Protein AF-A0AAP8QGU4-F1 (afdb_monomer)

Solvent-accessible surface area (backbone atoms only — not comparable to full-atom values): 4302 Å² total; per-residue (Å²): 110,79,34,47,27,38,32,33,26,79,33,63,35,67,39,79,58,93,89,40,79,39,77,38,38,63,53,73,39,75,48,65,33,39,40,36,43,44,97,88,71,46,85,70,48,3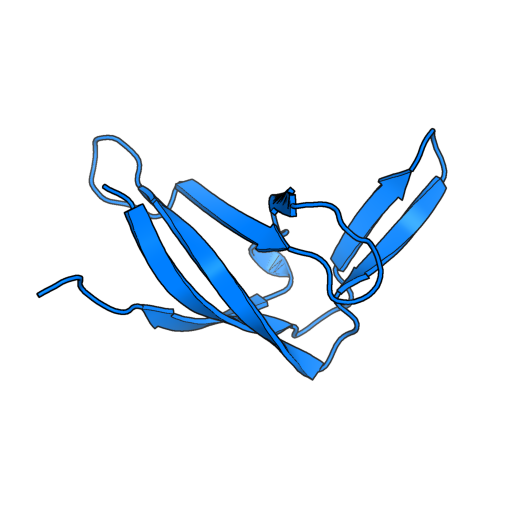7,36,32,62,3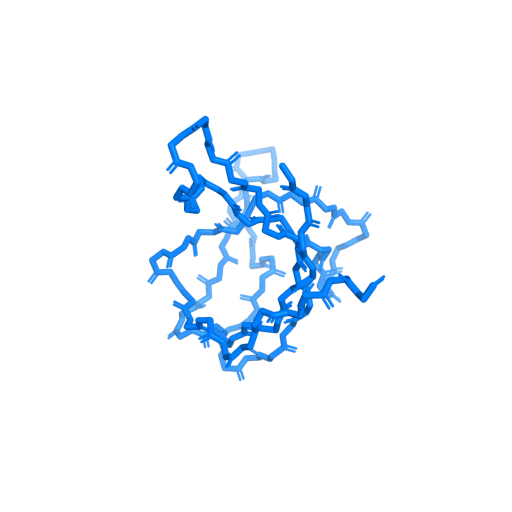3,89,78,45,105,49,71,47,79,53,64,69,91,30,44,45,82,76,45,73,50,76,84,129

Sequence (73 aa):
MKKACAFKTIQNIYWDNWGRYVVAFPNGGVYIGTVHYNDSGEIQAITARSPIYDVKDDVDMECIEILEIKEEL

pLDDT: mean 94.12, std 8.8, range [46.81, 98.56]

Radius of gyration: 12.31 Å; Cα contacts (8 Å, |Δi|>4): 154; chains: 1; bounding box: 31×20×30 Å

Organism: Brevibacillus laterosporus (NCBI:txid1465)

Mean predicted aligned error: 3.2 Å

Secondary structure (DSSP, 8-state):
-EEEEEEEESS-EEEEETTEEEEEE-TT-EEEEEEEE-TTSSEEEEEEE-SSSS-EEE--GGGEEEEEEEPP-

Foldseek 3Di:
DKWKFKKAFQQFWWDDDPNDTDRQEHHGDIFIWIFDADPVRHTPWIWGQGPVDRDIDTTDPVRIDTDDTDDDD

Structure (mmCIF, N/CA/C/O backbone):
data_AF-A0AAP8QGU4-F1
#
_entry.id   AF-A0AAP8QGU4-F1
#
loop_
_atom_site.group_PDB
_atom_site.id
_atom_site.type_symbol
_atom_site.label_atom_id
_atom_site.label_alt_id
_atom_site.label_comp_id
_atom_site.label_asym_id
_atom_site.label_entity_id
_atom_site.label_seq_id
_atom_site.pdbx_PDB_ins_code
_atom_site.Cartn_x
_atom_site.Cartn_y
_atom_site.Cartn_z
_atom_site.occupancy
_atom_site.B_iso_or_equiv
_atom_site.auth_seq_id
_atom_site.auth_comp_id
_atom_site.auth_asym_id
_atom_site.auth_atom_id
_atom_site.pdbx_PDB_model_num
ATOM 1 N N . MET A 1 1 ? -0.586 1.462 18.187 1.00 66.75 1 MET A N 1
ATOM 2 C CA . MET A 1 1 ? -1.290 0.207 17.815 1.00 66.75 1 MET A CA 1
ATOM 3 C C . MET A 1 1 ? -0.893 -0.162 16.391 1.00 66.75 1 MET A C 1
ATOM 5 O O . MET A 1 1 ? -0.631 0.755 15.624 1.00 66.75 1 MET A O 1
ATOM 9 N N . LYS A 1 2 ? -0.796 -1.449 16.038 1.00 80.88 2 LYS A N 1
ATOM 10 C CA . LYS A 1 2 ? -0.548 -1.887 14.654 1.00 80.88 2 LYS A CA 1
ATOM 11 C C . LYS 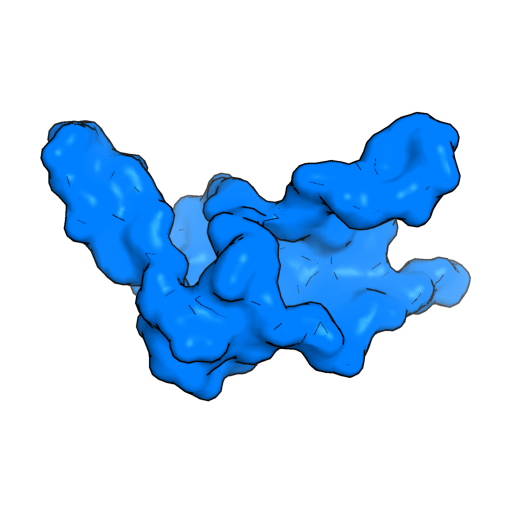A 1 2 ? -1.758 -2.680 14.185 1.00 80.88 2 LYS A C 1
ATOM 13 O O . LYS A 1 2 ? -2.241 -3.516 14.934 1.00 80.88 2 LYS A O 1
ATOM 18 N N . LYS A 1 3 ? -2.249 -2.390 12.984 1.00 92.38 3 LYS A N 1
ATOM 19 C CA . LYS A 1 3 ? -3.343 -3.138 12.347 1.00 92.38 3 LYS A CA 1
ATOM 20 C C . LYS A 1 3 ? -2.931 -3.521 10.935 1.00 92.38 3 LYS A C 1
ATOM 22 O O . LYS A 1 3 ? -2.188 -2.784 10.285 1.00 92.38 3 LYS A O 1
ATOM 27 N N . ALA A 1 4 ? -3.381 -4.675 10.460 1.00 95.12 4 ALA A N 1
ATOM 28 C CA . ALA A 1 4 ? -3.212 -5.029 9.057 1.00 95.12 4 ALA A CA 1
ATOM 29 C C . ALA A 1 4 ? -4.203 -4.227 8.202 1.00 95.12 4 ALA A C 1
ATOM 31 O O . ALA A 1 4 ? -5.336 -3.993 8.622 1.00 95.12 4 ALA A O 1
ATOM 32 N N . CYS A 1 5 ? -3.803 -3.844 6.994 1.00 97.00 5 CYS A N 1
ATOM 33 C CA . CYS A 1 5 ? -4.714 -3.254 6.018 1.00 97.00 5 CYS A CA 1
ATOM 34 C C . CYS A 1 5 ? -4.538 -3.874 4.636 1.00 97.00 5 CYS A C 1
ATOM 36 O O . CYS A 1 5 ? -3.444 -4.311 4.280 1.00 97.00 5 CYS A O 1
ATOM 38 N N . ALA A 1 6 ? -5.608 -3.861 3.850 1.00 97.81 6 ALA A N 1
ATOM 39 C CA . ALA A 1 6 ? -5.545 -4.032 2.408 1.00 97.81 6 ALA A CA 1
ATOM 40 C C . ALA A 1 6 ? -5.615 -2.651 1.748 1.00 97.81 6 ALA A C 1
ATOM 42 O O . ALA A 1 6 ? -6.449 -1.827 2.126 1.00 97.81 6 ALA A O 1
ATOM 43 N N . PHE A 1 7 ? -4.760 -2.397 0.762 1.00 98.19 7 PHE A N 1
ATOM 44 C CA . PHE A 1 7 ? -4.787 -1.162 -0.019 1.00 98.19 7 PHE A CA 1
ATOM 45 C C . PHE A 1 7 ? -4.613 -1.455 -1.505 1.00 98.19 7 PHE A C 1
ATOM 47 O O . PHE A 1 7 ? -3.961 -2.429 -1.887 1.00 98.19 7 PHE A O 1
ATOM 54 N N . LYS A 1 8 ? -5.193 -0.596 -2.341 1.00 98.50 8 LYS A N 1
ATOM 55 C CA . LYS A 1 8 ? -5.013 -0.594 -3.789 1.00 98.50 8 LYS A CA 1
ATOM 56 C C . LYS A 1 8 ? -4.095 0.552 -4.181 1.00 98.50 8 LYS A C 1
ATOM 58 O O . LYS A 1 8 ? -4.294 1.671 -3.723 1.00 98.50 8 LYS A O 1
ATOM 63 N N . THR A 1 9 ? -3.122 0.308 -5.047 1.00 98.50 9 THR A N 1
ATOM 64 C CA . THR A 1 9 ? -2.346 1.391 -5.658 1.00 98.50 9 THR A CA 1
ATOM 65 C C . THR A 1 9 ? -3.169 2.084 -6.743 1.00 98.50 9 THR A C 1
ATOM 67 O O . THR A 1 9 ? -3.696 1.432 -7.646 1.00 98.50 9 THR A O 1
ATOM 70 N N . ILE A 1 10 ? -3.280 3.409 -6.658 1.00 98.56 10 ILE A N 1
ATOM 71 C CA . ILE A 1 10 ? -3.894 4.261 -7.694 1.00 98.56 10 ILE A CA 1
ATOM 72 C C . ILE A 1 10 ? -2.841 4.900 -8.611 1.00 98.56 10 ILE A C 1
ATOM 74 O O . ILE A 1 10 ? -3.166 5.389 -9.695 1.00 98.56 10 ILE A O 1
ATOM 78 N N . GLN A 1 11 ? -1.574 4.860 -8.190 1.00 98.19 11 GLN A N 1
ATOM 79 C CA . GLN A 1 11 ? -0.385 5.216 -8.961 1.00 98.19 11 GLN A CA 1
ATOM 80 C C . GLN A 1 11 ? 0.752 4.236 -8.629 1.00 98.19 11 GLN A C 1
ATOM 82 O O . GLN A 1 11 ? 0.662 3.471 -7.668 1.00 98.19 11 GLN A O 1
ATOM 87 N N . ASN A 1 12 ? 1.824 4.222 -9.426 1.00 98.31 12 ASN A N 1
ATOM 88 C CA . ASN A 1 12 ? 3.022 3.462 -9.057 1.00 98.31 12 ASN A CA 1
ATOM 89 C C . ASN A 1 12 ? 3.641 4.075 -7.797 1.00 98.31 12 ASN A C 1
ATOM 91 O O . ASN A 1 12 ? 3.820 5.288 -7.741 1.00 98.31 12 ASN A O 1
ATOM 95 N N . ILE A 1 13 ? 4.048 3.238 -6.848 1.00 98.12 13 ILE A N 1
ATOM 96 C CA . ILE A 1 13 ? 4.865 3.672 -5.711 1.00 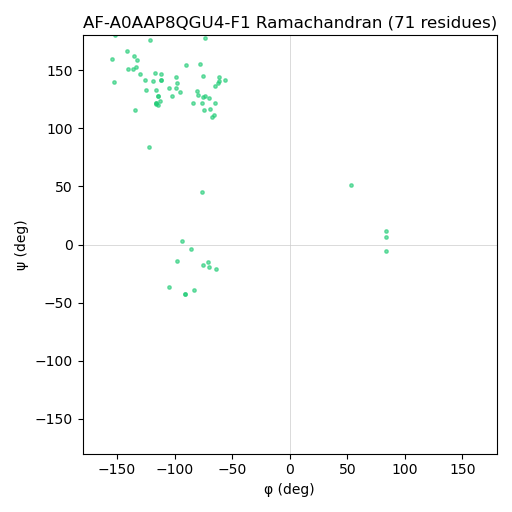98.12 13 ILE A CA 1
ATOM 97 C C . ILE A 1 13 ? 6.323 3.417 -6.058 1.00 98.12 13 ILE A C 1
ATOM 99 O O . ILE A 1 13 ? 6.672 2.313 -6.492 1.00 98.12 13 ILE A O 1
ATOM 103 N N . TYR A 1 14 ? 7.168 4.420 -5.845 1.00 97.38 14 TYR A N 1
ATOM 104 C CA . TYR A 1 14 ? 8.599 4.344 -6.101 1.00 97.38 14 TYR A CA 1
ATOM 105 C C . TYR A 1 14 ? 9.385 4.377 -4.794 1.00 97.38 14 TYR A C 1
ATOM 107 O O . TYR A 1 14 ? 9.050 5.143 -3.896 1.00 97.38 14 TYR A O 1
ATOM 115 N N . TRP A 1 15 ? 10.455 3.592 -4.716 1.00 97.12 15 TRP A N 1
ATOM 116 C CA . TRP A 1 15 ? 11.430 3.664 -3.628 1.00 97.12 15 TRP A CA 1
ATOM 117 C C . TRP A 1 15 ? 12.799 4.059 -4.164 1.00 97.12 15 TRP A C 1
ATOM 119 O O . TRP A 1 15 ? 13.155 3.707 -5.295 1.00 97.12 15 TRP A O 1
ATOM 129 N N . ASP A 1 16 ? 13.560 4.790 -3.350 1.00 95.75 16 ASP A N 1
ATOM 130 C CA . ASP A 1 16 ? 14.966 5.043 -3.640 1.00 95.75 16 ASP A CA 1
ATOM 131 C C . ASP A 1 16 ? 15.756 3.744 -3.467 1.00 95.75 16 ASP A C 1
ATOM 133 O O . ASP A 1 16 ? 15.709 3.081 -2.432 1.00 95.75 16 ASP A O 1
ATOM 137 N N . ASN A 1 17 ? 16.485 3.381 -4.512 1.00 92.75 17 ASN A N 1
ATOM 138 C CA . ASN A 1 17 ? 17.443 2.297 -4.503 1.00 92.75 17 ASN A CA 1
ATOM 139 C C . ASN A 1 17 ? 18.811 2.853 -4.905 1.00 92.75 17 ASN A C 1
ATOM 141 O O . ASN A 1 17 ? 19.188 2.833 -6.082 1.00 92.75 17 ASN A O 1
ATOM 145 N N . TRP A 1 18 ? 19.518 3.406 -3.919 1.00 93.56 18 TRP A N 1
ATOM 146 C CA . TRP A 1 18 ? 20.831 4.039 -4.070 1.00 93.56 18 TRP A CA 1
ATOM 147 C C . TRP A 1 18 ? 20.850 5.118 -5.166 1.00 93.56 18 TRP A C 1
ATOM 149 O O . TRP A 1 18 ? 21.694 5.104 -6.066 1.00 93.56 18 TRP A O 1
ATOM 159 N N . GLY A 1 19 ? 19.902 6.056 -5.099 1.00 94.56 19 GLY A N 1
ATOM 160 C CA . GLY A 1 19 ? 19.783 7.182 -6.029 1.00 94.56 19 GLY A CA 1
ATOM 161 C C . GLY A 1 19 ? 19.049 6.857 -7.332 1.00 94.56 19 GLY A C 1
ATOM 162 O O . GLY A 1 19 ? 19.006 7.689 -8.242 1.00 94.56 19 GLY A O 1
ATOM 163 N N . ARG A 1 20 ? 18.475 5.654 -7.458 1.00 95.00 20 ARG A N 1
ATOM 164 C CA . ARG A 1 20 ? 17.568 5.287 -8.554 1.00 95.00 20 ARG A CA 1
ATOM 165 C C . ARG A 1 20 ? 16.183 4.994 -8.005 1.00 95.00 20 ARG A C 1
ATOM 167 O O . ARG A 1 20 ? 16.023 4.065 -7.224 1.00 95.00 20 ARG A O 1
ATOM 174 N N . TYR A 1 21 ? 15.181 5.723 -8.483 1.00 95.50 21 TYR A N 1
ATOM 175 C CA . TYR A 1 21 ? 13.787 5.433 -8.159 1.00 95.50 21 TYR A CA 1
ATOM 176 C C . TYR A 1 21 ? 13.307 4.204 -8.928 1.00 95.50 21 TYR A C 1
ATOM 178 O O . TYR A 1 21 ? 13.245 4.208 -10.160 1.00 95.50 21 TYR A O 1
ATOM 186 N N . VAL A 1 22 ? 12.974 3.145 -8.195 1.00 96.44 22 VAL 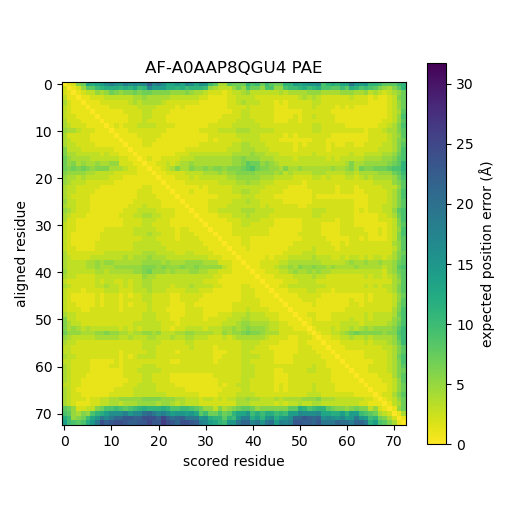A N 1
ATOM 187 C CA . VAL A 1 22 ? 12.447 1.892 -8.745 1.00 96.44 22 VAL A CA 1
ATOM 188 C C . VAL A 1 22 ? 10.994 1.712 -8.341 1.00 96.44 22 VAL A C 1
ATOM 190 O O . VAL A 1 22 ? 10.601 2.116 -7.252 1.00 96.44 22 VAL A O 1
ATOM 193 N N . VAL A 1 23 ? 10.185 1.100 -9.209 1.00 97.81 23 VAL A N 1
ATOM 194 C CA . VAL A 1 23 ? 8.787 0.785 -8.881 1.00 97.81 23 VAL A CA 1
ATOM 195 C C . VAL A 1 23 ? 8.775 -0.278 -7.788 1.00 97.81 23 VAL A C 1
ATOM 197 O O . VAL A 1 23 ? 9.113 -1.431 -8.042 1.00 97.81 23 VAL A O 1
ATOM 200 N N . ALA A 1 24 ? 8.372 0.107 -6.583 1.00 97.81 24 ALA A N 1
ATOM 201 C CA . ALA A 1 24 ? 8.188 -0.7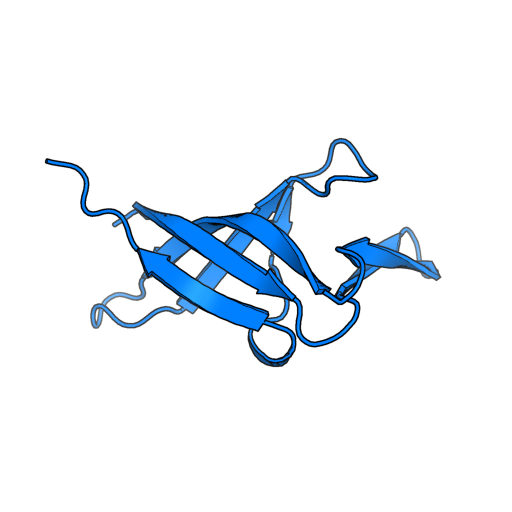99 -5.461 1.00 97.81 24 ALA A CA 1
ATOM 202 C C . ALA A 1 24 ? 6.819 -1.481 -5.523 1.00 97.81 24 ALA A C 1
ATOM 204 O O . ALA A 1 24 ? 6.729 -2.679 -5.258 1.00 97.81 24 ALA A O 1
ATOM 205 N N . PHE A 1 25 ? 5.777 -0.744 -5.928 1.00 98.19 25 PHE A N 1
ATOM 206 C CA . PHE A 1 25 ? 4.424 -1.266 -6.117 1.00 98.19 25 PHE A CA 1
ATOM 207 C C . PHE A 1 25 ? 3.845 -0.768 -7.446 1.00 98.19 25 PHE A C 1
ATOM 209 O O . PHE A 1 25 ? 3.641 0.437 -7.609 1.00 98.19 25 PHE A O 1
ATOM 216 N N . PRO A 1 26 ? 3.561 -1.670 -8.400 1.00 98.06 26 PRO A N 1
ATOM 217 C CA . PRO A 1 26 ? 2.862 -1.314 -9.628 1.00 98.06 26 PRO A CA 1
ATOM 218 C C . PRO A 1 26 ? 1.459 -0.763 -9.357 1.00 98.06 26 PRO A C 1
ATOM 220 O O . PRO A 1 26 ? 0.764 -1.255 -8.462 1.00 98.06 26 PRO A O 1
ATOM 223 N N . ASN A 1 27 ? 1.040 0.212 -10.163 1.00 98.44 27 ASN A N 1
ATOM 224 C CA . ASN A 1 27 ? -0.306 0.778 -10.187 1.00 98.44 27 ASN A CA 1
ATOM 225 C C . ASN A 1 27 ? -1.371 -0.308 -10.430 1.00 98.44 27 ASN A C 1
ATOM 227 O O . ASN A 1 27 ? -1.175 -1.211 -11.244 1.00 98.44 27 ASN A O 1
ATOM 231 N N . GLY A 1 28 ? -2.511 -0.193 -9.750 1.00 98.12 28 GLY A N 1
ATOM 232 C CA . GLY A 1 28 ? -3.673 -1.066 -9.883 1.00 98.12 28 GLY A CA 1
ATOM 233 C C . GLY A 1 28 ? -3.600 -2.359 -9.072 1.00 98.12 28 GLY A C 1
ATOM 234 O O . GLY A 1 28 ? -4.586 -3.096 -9.035 1.00 98.12 28 GLY A O 1
ATOM 235 N N . GLY A 1 29 ? -2.472 -2.641 -8.418 1.00 97.94 29 GLY A N 1
ATOM 236 C CA . GLY A 1 2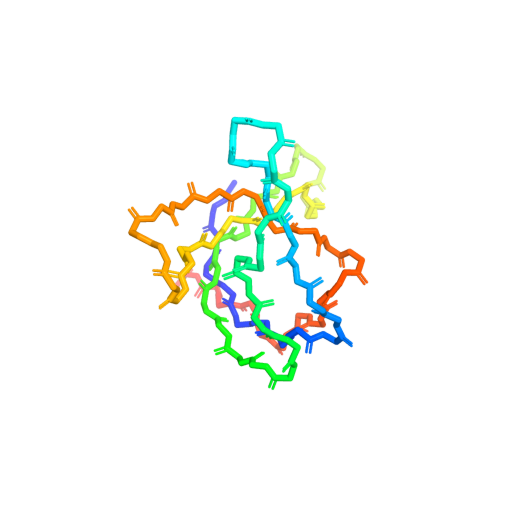9 ? -2.310 -3.816 -7.570 1.00 97.94 29 GLY A CA 1
ATOM 237 C C . GLY A 1 29 ? -2.962 -3.648 -6.201 1.00 97.94 29 GLY A C 1
ATOM 238 O O . GLY A 1 29 ? -3.139 -2.532 -5.714 1.00 97.94 29 GLY A O 1
ATOM 239 N N . VAL A 1 30 ? -3.313 -4.773 -5.578 1.00 98.12 30 VAL A N 1
ATOM 240 C CA . VAL A 1 30 ? -3.857 -4.823 -4.216 1.00 98.12 30 VAL A CA 1
ATOM 241 C C . VAL A 1 30 ? -2.866 -5.550 -3.323 1.00 98.12 30 VAL A C 1
ATOM 243 O O . VAL A 1 30 ? -2.442 -6.662 -3.642 1.00 98.12 30 VAL A O 1
ATOM 246 N N . TYR A 1 31 ? -2.502 -4.924 -2.209 1.00 97.56 31 TYR A N 1
ATOM 247 C CA . TYR A 1 31 ? -1.436 -5.396 -1.333 1.00 97.56 31 TYR A CA 1
ATOM 248 C C . TYR A 1 31 ? -1.844 -5.319 0.135 1.00 97.56 31 TYR A C 1
ATOM 250 O O . TYR A 1 31 ? -2.789 -4.620 0.508 1.00 97.56 31 TYR A O 1
ATOM 258 N N . ILE A 1 32 ? -1.106 -6.051 0.969 1.00 97.50 32 ILE A N 1
ATOM 259 C CA . ILE A 1 32 ? -1.283 -6.051 2.419 1.00 97.50 32 ILE A CA 1
ATOM 260 C C . ILE A 1 32 ? -0.194 -5.198 3.062 1.00 97.50 32 ILE A C 1
ATOM 262 O O . ILE A 1 32 ? 0.999 -5.399 2.823 1.00 97.50 32 ILE A O 1
ATOM 266 N N . GLY A 1 33 ? -0.623 -4.261 3.900 1.00 96.88 33 GLY A N 1
ATOM 267 C CA . GLY A 1 33 ? 0.231 -3.372 4.674 1.00 96.88 33 GLY A CA 1
ATOM 268 C C . GLY A 1 33 ? 0.006 -3.499 6.178 1.00 96.88 33 GLY A C 1
ATOM 269 O O . GLY A 1 33 ? -0.862 -4.227 6.664 1.00 96.88 33 GLY A O 1
ATOM 270 N N . THR A 1 34 ? 0.824 -2.774 6.929 1.00 97.31 34 THR A N 1
ATOM 271 C CA . THR A 1 34 ? 0.683 -2.543 8.365 1.00 97.31 34 THR A CA 1
ATOM 272 C C . THR A 1 34 ? 0.458 -1.057 8.585 1.00 97.31 34 THR A C 1
ATOM 274 O O . THR A 1 34 ? 1.325 -0.263 8.231 1.00 97.31 34 THR A O 1
ATOM 277 N N . VAL A 1 35 ? -0.667 -0.699 9.193 1.00 96.75 35 VAL A N 1
ATOM 278 C CA . VAL A 1 35 ? -0.997 0.667 9.603 1.00 96.75 35 VAL A CA 1
ATOM 279 C C . VAL A 1 35 ? -0.297 0.981 10.921 1.00 96.75 35 VAL A C 1
ATOM 281 O O . VAL A 1 35 ? -0.385 0.199 11.875 1.00 96.75 35 VAL A O 1
ATOM 284 N N . HIS A 1 36 ? 0.362 2.135 10.979 1.00 94.75 36 HIS A N 1
ATOM 285 C CA . HIS A 1 36 ? 0.950 2.707 12.188 1.00 94.75 36 HIS A CA 1
ATOM 286 C C . HIS A 1 36 ? 0.187 3.978 12.536 1.00 94.75 36 HIS A C 1
ATOM 288 O O . HIS A 1 36 ? 0.062 4.881 11.709 1.00 94.75 36 HIS A O 1
ATOM 294 N N . TYR A 1 37 ? -0.342 4.025 13.755 1.00 94.56 37 TYR A N 1
ATOM 295 C CA . TYR A 1 37 ? -1.105 5.165 14.255 1.00 94.56 37 TYR A CA 1
ATOM 296 C C . TYR A 1 37 ? -0.232 6.074 15.120 1.00 94.56 37 TYR A C 1
ATOM 298 O O . TYR A 1 37 ? 0.603 5.565 15.873 1.00 94.56 37 TYR A O 1
ATOM 306 N N . ASN A 1 38 ? -0.462 7.385 15.048 1.00 94.56 38 ASN A N 1
ATOM 307 C CA . ASN A 1 38 ? 0.110 8.355 15.982 1.00 94.56 38 ASN A CA 1
ATOM 308 C C . ASN A 1 38 ? -0.584 8.288 17.362 1.00 94.56 38 ASN A C 1
ATOM 310 O O . ASN A 1 38 ? -1.549 7.543 17.560 1.00 94.56 38 ASN A O 1
ATOM 314 N N . ASP A 1 39 ? -0.112 9.097 18.314 1.00 94.25 39 ASP A N 1
ATOM 315 C CA . ASP A 1 39 ? -0.655 9.148 19.682 1.00 94.25 39 ASP A CA 1
ATOM 316 C C . ASP A 1 39 ? -2.114 9.639 19.748 1.00 94.25 39 ASP A C 1
ATOM 318 O O . ASP A 1 39 ? -2.822 9.351 20.712 1.00 94.25 39 ASP A O 1
ATOM 322 N N . SER A 1 40 ? -2.588 10.346 18.717 1.00 94.56 40 SER A N 1
ATOM 323 C CA . SER A 1 40 ? -3.978 10.802 18.582 1.00 94.56 40 SER A CA 1
ATOM 324 C C . SER A 1 40 ? -4.903 9.751 17.953 1.00 94.56 40 SER A C 1
ATOM 326 O O . SER A 1 40 ? -6.108 9.973 17.870 1.00 94.56 40 SER A O 1
ATOM 328 N N . GLY A 1 41 ? -4.365 8.597 17.538 1.00 91.50 41 GLY A N 1
ATOM 329 C CA . GLY A 1 41 ? -5.126 7.520 16.904 1.00 91.50 41 GLY A CA 1
ATOM 330 C C . GLY A 1 41 ? -5.352 7.698 15.400 1.00 91.50 41 GLY A C 1
ATOM 331 O O . GLY A 1 41 ? -6.133 6.949 14.816 1.00 91.50 41 GLY A O 1
ATOM 332 N N . GLU A 1 42 ? -4.671 8.645 14.756 1.00 94.00 42 GLU A N 1
ATOM 333 C CA . GLU A 1 42 ? -4.727 8.866 13.307 1.00 94.00 42 GLU A CA 1
ATOM 334 C C . GLU A 1 42 ? -3.649 8.047 12.590 1.00 94.00 42 GLU A C 1
ATOM 336 O O . GLU A 1 42 ? -2.619 7.708 13.175 1.00 94.00 42 GLU A O 1
ATOM 341 N N . ILE A 1 43 ? -3.868 7.721 11.314 1.00 94.50 43 ILE A N 1
ATOM 342 C CA . ILE A 1 43 ? -2.884 6.989 10.507 1.00 94.50 43 ILE A CA 1
ATOM 343 C C . ILE A 1 43 ? -1.681 7.900 10.247 1.00 94.50 43 ILE A C 1
ATOM 345 O O . ILE A 1 43 ? -1.806 8.924 9.584 1.00 94.50 43 ILE A O 1
ATOM 349 N N . GLN A 1 44 ? -0.514 7.507 10.754 1.00 95.62 44 GLN A N 1
ATOM 350 C CA . GLN A 1 44 ? 0.749 8.208 10.526 1.00 95.62 44 GLN A CA 1
ATOM 351 C C . GLN A 1 44 ? 1.483 7.659 9.304 1.00 95.62 44 GLN A C 1
ATOM 353 O O . GLN A 1 44 ? 2.056 8.419 8.532 1.00 95.62 44 GLN A O 1
ATOM 358 N N . ALA A 1 45 ? 1.495 6.335 9.161 1.00 96.12 45 ALA A N 1
ATOM 359 C CA . ALA A 1 45 ? 2.210 5.651 8.097 1.00 96.12 45 ALA A CA 1
ATOM 360 C C . ALA A 1 45 ? 1.574 4.294 7.808 1.00 96.12 45 ALA A C 1
ATOM 362 O O . ALA A 1 45 ? 0.916 3.686 8.661 1.00 96.12 45 ALA A O 1
ATOM 363 N N . ILE A 1 46 ? 1.846 3.778 6.615 1.00 97.38 46 ILE A N 1
ATOM 364 C CA . ILE A 1 46 ? 1.597 2.387 6.261 1.00 97.38 46 ILE A CA 1
ATOM 365 C C . ILE A 1 46 ? 2.917 1.815 5.759 1.00 97.38 46 ILE A C 1
ATOM 367 O O . ILE A 1 46 ? 3.571 2.428 4.925 1.00 97.38 46 ILE A O 1
ATOM 371 N N . THR A 1 47 ? 3.296 0.630 6.238 1.00 97.75 47 THR A N 1
ATOM 372 C CA . THR A 1 47 ? 4.428 -0.117 5.671 1.00 97.75 47 THR A CA 1
ATOM 373 C C . THR A 1 47 ? 3.956 -1.378 4.982 1.00 97.75 47 THR A C 1
ATOM 375 O O . THR A 1 47 ? 3.090 -2.089 5.496 1.00 97.75 47 THR A O 1
ATOM 378 N N . ALA A 1 48 ? 4.561 -1.723 3.853 1.00 97.75 48 ALA A N 1
ATOM 379 C CA . ALA A 1 48 ? 4.237 -2.938 3.115 1.00 97.75 48 ALA A CA 1
ATOM 380 C C . ALA A 1 48 ? 5.502 -3.586 2.554 1.00 97.75 48 ALA A C 1
ATOM 382 O O . ALA A 1 48 ? 6.498 -2.915 2.294 1.00 97.75 48 ALA A O 1
ATOM 383 N N . ARG A 1 49 ? 5.480 -4.913 2.396 1.00 97.75 49 ARG A N 1
ATOM 384 C CA . ARG A 1 49 ? 6.549 -5.626 1.687 1.00 97.75 49 ARG A CA 1
ATOM 385 C C . ARG A 1 49 ? 6.301 -5.482 0.190 1.00 97.75 49 ARG A C 1
ATOM 387 O O . ARG A 1 49 ? 5.188 -5.758 -0.257 1.00 97.75 49 ARG A O 1
ATOM 394 N N . SER A 1 50 ? 7.310 -5.049 -0.561 1.00 96.88 50 SER A N 1
ATOM 395 C CA . SER A 1 50 ? 7.190 -4.934 -2.013 1.00 96.88 50 SER A CA 1
ATOM 396 C C . SER A 1 50 ? 6.914 -6.313 -2.638 1.00 96.88 50 SER A C 1
ATOM 398 O O . SER A 1 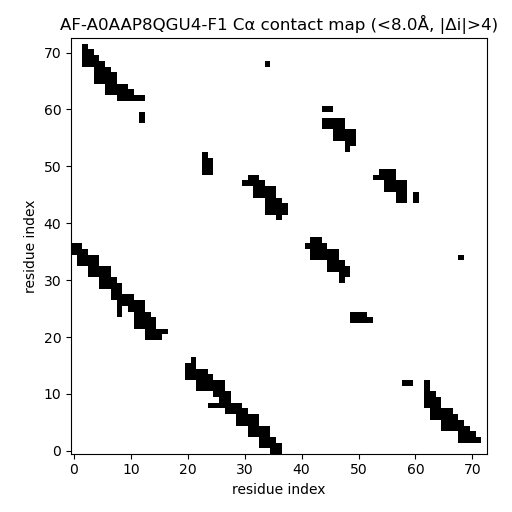50 ? 7.496 -7.312 -2.216 1.00 96.88 50 SER A O 1
ATOM 400 N N . PRO A 1 51 ? 6.038 -6.404 -3.656 1.00 96.12 51 PRO A N 1
ATOM 401 C CA . PRO A 1 51 ? 5.866 -7.621 -4.450 1.00 96.12 51 PRO A CA 1
ATOM 402 C C . PRO A 1 51 ? 7.057 -7.922 -5.376 1.00 96.12 51 PRO A C 1
ATOM 404 O O . PRO A 1 51 ? 7.133 -9.019 -5.923 1.00 96.12 51 PRO A O 1
ATOM 407 N N . ILE A 1 52 ? 7.947 -6.949 -5.606 1.00 96.12 52 ILE A N 1
ATOM 408 C CA . ILE A 1 52 ? 9.070 -7.044 -6.554 1.00 96.12 52 ILE A CA 1
ATOM 409 C C . ILE A 1 52 ? 10.392 -7.247 -5.811 1.00 96.12 52 ILE A C 1
ATOM 411 O O . ILE A 1 52 ? 11.266 -7.976 -6.280 1.00 96.12 52 ILE A O 1
ATOM 415 N N . TYR A 1 53 ? 10.535 -6.614 -4.649 1.00 92.69 53 TYR A N 1
ATOM 416 C CA . TYR A 1 53 ? 11.745 -6.645 -3.839 1.00 92.69 53 TYR A CA 1
ATOM 417 C C . TYR A 1 53 ? 11.442 -7.260 -2.475 1.00 92.69 53 TYR A C 1
ATOM 419 O O . TYR A 1 53 ? 10.415 -6.955 -1.877 1.00 92.69 53 TYR A O 1
ATOM 427 N N . ASP A 1 54 ? 12.351 -8.073 -1.930 1.00 89.44 54 ASP A N 1
ATOM 428 C CA . ASP A 1 54 ? 12.189 -8.678 -0.596 1.00 89.44 54 ASP A CA 1
ATOM 429 C C . ASP A 1 54 ? 12.466 -7.678 0.550 1.00 89.44 54 ASP A C 1
ATOM 431 O O . ASP A 1 54 ? 13.165 -7.958 1.523 1.00 89.44 54 ASP A O 1
ATOM 435 N N . VAL A 1 55 ? 11.922 -6.470 0.415 1.00 94.31 55 VAL A N 1
ATOM 436 C CA . VAL A 1 55 ? 12.112 -5.323 1.303 1.00 94.31 55 VAL A CA 1
ATOM 437 C C . VAL A 1 55 ? 10.744 -4.818 1.751 1.00 94.31 55 VAL A C 1
ATOM 439 O O . VAL A 1 55 ? 9.781 -4.809 0.980 1.00 94.31 55 VAL A O 1
ATOM 442 N N . LYS A 1 56 ? 10.656 -4.418 3.021 1.00 96.50 56 LYS A N 1
ATOM 443 C CA . LYS A 1 56 ? 9.486 -3.766 3.609 1.00 96.50 56 LYS A CA 1
ATOM 444 C C . LYS A 1 56 ? 9.861 -2.344 3.991 1.00 96.50 56 LYS A C 1
ATOM 446 O O . LYS A 1 56 ? 10.823 -2.172 4.732 1.00 96.50 56 LYS A O 1
ATOM 451 N N . ASP A 1 57 ? 9.067 -1.386 3.536 1.00 97.12 57 ASP A N 1
ATOM 452 C CA . ASP A 1 57 ? 9.263 0.036 3.812 1.00 97.12 57 ASP A CA 1
ATOM 453 C C . ASP A 1 57 ? 7.919 0.783 3.775 1.00 97.12 57 ASP A C 1
ATOM 455 O O . ASP A 1 57 ? 6.863 0.161 3.571 1.00 97.12 57 ASP A O 1
ATOM 459 N N . ASP A 1 58 ? 7.960 2.092 4.013 1.00 97.31 58 ASP A N 1
ATOM 460 C CA . ASP A 1 58 ? 6.814 2.994 3.946 1.00 97.31 58 ASP A CA 1
ATOM 461 C C . ASP A 1 58 ? 6.231 3.053 2.528 1.00 97.31 58 ASP A C 1
ATOM 463 O O . ASP A 1 58 ? 6.940 3.087 1.516 1.00 97.31 58 ASP A O 1
ATOM 467 N N . VAL A 1 59 ? 4.902 3.061 2.449 1.00 97.50 59 VAL A N 1
ATOM 468 C CA . VAL A 1 59 ? 4.180 3.334 1.206 1.00 97.50 59 VAL A CA 1
ATOM 469 C C . VAL A 1 59 ? 3.748 4.790 1.172 1.00 97.50 59 VAL A C 1
ATOM 471 O O . VAL A 1 59 ? 3.275 5.335 2.168 1.00 97.50 59 VAL A O 1
ATOM 474 N N . ASP A 1 60 ? 3.880 5.406 0.002 1.00 97.38 60 ASP A N 1
ATOM 475 C CA . ASP A 1 60 ? 3.343 6.739 -0.235 1.00 97.38 60 ASP A CA 1
ATOM 476 C C . ASP A 1 60 ? 1.808 6.690 -0.166 1.00 97.38 60 ASP A C 1
ATOM 478 O O . ASP A 1 60 ? 1.149 6.069 -1.008 1.00 97.38 60 ASP A O 1
ATOM 482 N N . MET A 1 61 ? 1.247 7.317 0.871 1.00 96.69 61 MET A N 1
ATOM 483 C CA . MET A 1 61 ? -0.188 7.286 1.147 1.00 96.69 61 MET A CA 1
ATOM 484 C C . MET A 1 61 ? -1.008 8.083 0.124 1.00 96.69 61 MET A C 1
ATOM 486 O O . MET A 1 61 ? -2.198 7.814 -0.022 1.00 96.69 61 MET A O 1
ATOM 490 N N . GLU A 1 62 ? -0.396 9.002 -0.628 1.00 97.56 62 GLU A N 1
ATOM 491 C CA . GLU A 1 62 ? -1.069 9.711 -1.726 1.00 97.56 62 GLU A CA 1
ATOM 492 C C . GLU A 1 62 ? -1.244 8.820 -2.969 1.00 97.56 62 GLU A C 1
ATOM 494 O O . GLU A 1 62 ? -2.076 9.091 -3.838 1.00 97.56 62 GLU A O 1
ATOM 499 N N . CYS A 1 63 ? -0.489 7.720 -3.052 1.00 98.25 63 CYS A N 1
ATOM 500 C CA . CYS A 1 63 ? -0.514 6.780 -4.171 1.00 98.25 63 CYS A CA 1
ATOM 501 C C . CYS A 1 63 ? -1.460 5.587 -3.963 1.00 98.25 63 CYS A C 1
ATOM 503 O O . CYS A 1 63 ? -1.503 4.688 -4.816 1.00 98.25 63 CYS A O 1
ATOM 505 N N . ILE A 1 64 ? -2.207 5.542 -2.856 1.00 98.38 64 ILE A N 1
ATOM 506 C CA . ILE A 1 64 ? -3.037 4.389 -2.489 1.00 98.38 64 ILE A CA 1
ATOM 507 C C . ILE A 1 64 ? -4.455 4.774 -2.069 1.00 98.38 64 ILE A C 1
ATOM 509 O O . ILE A 1 64 ? -4.731 5.873 -1.606 1.00 98.38 64 ILE A O 1
ATOM 513 N N . GLU A 1 65 ? -5.344 3.795 -2.167 1.00 98.19 65 GLU A N 1
ATOM 514 C CA . GLU A 1 65 ? -6.667 3.785 -1.556 1.00 98.19 65 GLU A CA 1
ATOM 515 C C . GLU A 1 65 ? -6.716 2.640 -0.535 1.00 98.19 65 GLU A C 1
ATOM 517 O O . GLU A 1 65 ? -6.475 1.478 -0.881 1.00 98.19 65 GLU A O 1
ATOM 522 N N . ILE A 1 66 ? -7.003 2.947 0.733 1.00 97.38 66 ILE A N 1
ATOM 523 C CA . ILE A 1 66 ? -7.172 1.923 1.775 1.00 97.38 66 ILE A CA 1
ATOM 524 C C . ILE A 1 66 ? -8.541 1.264 1.585 1.00 97.38 66 ILE A C 1
ATOM 526 O O . ILE A 1 66 ? -9.566 1.937 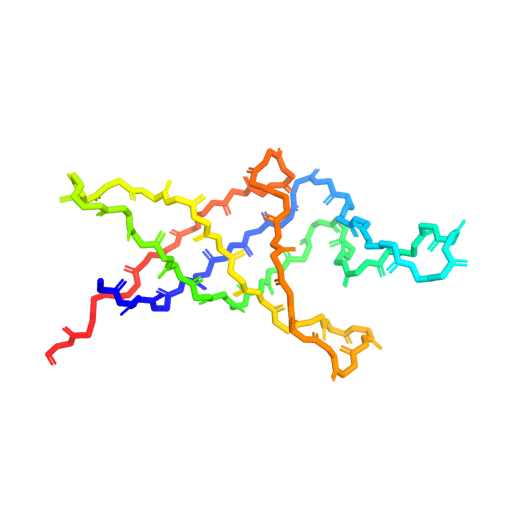1.636 1.00 97.38 66 ILE A O 1
ATOM 530 N N . LEU A 1 67 ? -8.555 -0.055 1.396 1.00 97.25 67 LEU A N 1
ATOM 531 C CA . LEU A 1 67 ? -9.776 -0.828 1.157 1.00 97.25 67 LEU A CA 1
ATOM 532 C C . LEU A 1 67 ? -10.388 -1.354 2.457 1.00 97.25 67 LEU A C 1
ATOM 534 O O . LEU A 1 67 ? -11.601 -1.337 2.638 1.00 97.25 67 LEU A O 1
ATOM 538 N N . GLU A 1 68 ? -9.542 -1.859 3.354 1.00 95.44 68 GLU A N 1
ATOM 539 C CA . GLU A 1 68 ? -9.957 -2.468 4.617 1.00 95.44 68 GLU A CA 1
ATOM 540 C C . GLU A 1 68 ? -8.839 -2.310 5.649 1.00 95.44 68 GLU A C 1
ATOM 542 O O . GLU A 1 68 ? -7.665 -2.508 5.330 1.00 95.44 68 GLU A O 1
ATOM 547 N N . ILE A 1 69 ? -9.200 -2.011 6.897 1.00 94.50 69 ILE A N 1
ATOM 548 C CA . ILE A 1 69 ? -8.310 -2.133 8.054 1.00 94.50 69 ILE A CA 1
ATOM 549 C C . ILE A 1 69 ? -8.888 -3.224 8.946 1.00 94.50 69 ILE A C 1
ATOM 551 O O . ILE A 1 69 ? -10.018 -3.110 9.416 1.00 94.50 69 ILE A O 1
ATOM 555 N N . LYS A 1 70 ? -8.112 -4.279 9.188 1.00 88.06 70 LYS A N 1
ATOM 556 C CA . LYS A 1 70 ? -8.525 -5.369 10.069 1.00 88.06 70 LYS A CA 1
ATOM 557 C C . LYS A 1 70 ? -8.227 -4.989 11.507 1.00 88.06 70 LYS A C 1
ATOM 559 O O . LYS A 1 70 ? -7.078 -4.713 11.857 1.00 88.06 70 LYS A O 1
ATOM 564 N N . GLU A 1 71 ? -9.260 -4.978 12.338 1.00 71.44 71 GLU A N 1
ATOM 565 C CA . GLU A 1 71 ? -9.067 -4.940 13.782 1.00 71.44 71 GLU A CA 1
ATOM 566 C C . GLU A 1 71 ? -8.579 -6.317 14.239 1.00 71.44 71 GLU A C 1
ATOM 568 O O . GLU A 1 71 ? -9.160 -7.336 13.866 1.00 71.44 71 GLU A O 1
ATOM 573 N N . GLU A 1 72 ? -7.471 -6.362 14.981 1.00 57.53 72 GLU A N 1
ATOM 574 C CA . GLU A 1 72 ? -7.129 -7.575 15.724 1.00 57.53 72 GLU A CA 1
ATOM 575 C C . GLU A 1 72 ? -8.226 -7.777 16.781 1.00 57.53 72 GLU A C 1
ATOM 577 O O . GLU A 1 72 ? -8.514 -6.852 17.544 1.00 57.53 72 GLU A O 1
ATOM 582 N N . LEU A 1 73 ? -8.886 -8.942 16.727 1.00 46.81 73 LEU A N 1
ATOM 583 C CA . LEU A 1 73 ? -9.897 -9.394 17.691 1.00 46.81 73 LEU A CA 1
ATOM 584 C C . LEU A 1 73 ? -9.294 -9.607 19.082 1.00 46.81 73 LEU A C 1
ATOM 586 O O . LEU A 1 73 ? -8.163 -10.145 19.148 1.00 46.81 73 LEU A O 1
#

Nearest PDB structures (foldseek):
  2egc-assembly1_A  TM=5.260E-01  e=1.558E+00  Homo sapiens
  4rtx-assembly4_D  TM=5.168E-01  e=2.288E+00  Gallus gallus
  7a37-assembly2_B  TM=5.194E-01  e=3.010E+00  Gallus gallus
  7tpm-assembly1_A  TM=4.040E-01  e=3.010E+00  Borreliella burgdorferi
  4my6-assembly1_A  TM=2.950E-01  e=2.697E+00  Homo sapiens